Protein AF-A0A418KK36-F1 (afdb_monomer_lite)

Structure (mmCIF, N/CA/C/O backbone):
data_AF-A0A418KK36-F1
#
_entry.id   AF-A0A418KK36-F1
#
loop_
_atom_site.group_PDB
_atom_site.id
_atom_site.type_symbol
_atom_site.label_atom_id
_atom_site.label_alt_id
_atom_site.label_comp_id
_atom_site.label_asym_id
_atom_site.label_entity_id
_atom_site.label_seq_id
_atom_site.pdbx_PDB_ins_code
_atom_site.Cartn_x
_atom_site.Cartn_y
_atom_site.Cartn_z
_atom_site.occupancy
_atom_site.B_iso_or_equiv
_atom_site.auth_seq_id
_atom_site.auth_comp_id
_atom_site.auth_asym_id
_atom_site.auth_atom_id
_atom_site.pdbx_PDB_model_num
ATOM 1 N N . MET A 1 1 ? 33.581 41.201 5.704 1.00 43.22 1 MET A N 1
ATOM 2 C CA . MET A 1 1 ? 32.517 40.592 6.526 1.00 43.22 1 MET A CA 1
ATOM 3 C C . MET A 1 1 ? 31.324 40.322 5.628 1.00 43.22 1 MET A C 1
ATOM 5 O O . MET A 1 1 ? 30.556 41.235 5.378 1.00 43.22 1 MET A O 1
ATOM 9 N N . VAL A 1 2 ? 31.200 39.110 5.097 1.00 48.41 2 VAL A N 1
ATOM 10 C CA . VAL A 1 2 ? 29.905 38.571 4.666 1.00 48.41 2 VAL A CA 1
ATOM 11 C C . VAL A 1 2 ? 29.887 37.166 5.235 1.00 48.41 2 VAL A C 1
ATOM 13 O O . VAL A 1 2 ? 30.673 36.314 4.830 1.00 48.41 2 VAL A O 1
ATOM 16 N N . SER A 1 3 ? 29.108 37.003 6.295 1.00 43.44 3 SER A N 1
ATOM 17 C CA . SER A 1 3 ? 28.914 35.737 6.981 1.00 43.44 3 SER A CA 1
ATOM 18 C C . SER A 1 3 ? 28.126 34.811 6.059 1.00 43.44 3 SER A C 1
ATOM 20 O O . SER A 1 3 ? 26.984 35.113 5.727 1.00 43.44 3 SER A O 1
ATOM 22 N N . SER A 1 4 ? 28.733 33.707 5.629 1.00 47.94 4 SER A N 1
ATOM 23 C CA . SER A 1 4 ? 28.013 32.613 4.979 1.00 47.94 4 SER A CA 1
ATOM 24 C C . SER A 1 4 ? 27.361 31.763 6.067 1.00 47.94 4 SER A C 1
ATOM 26 O O . SER A 1 4 ? 28.057 31.083 6.821 1.00 47.94 4 SER A O 1
ATOM 28 N N . GLU A 1 5 ? 26.037 31.836 6.185 1.00 54.62 5 GLU A N 1
ATOM 29 C CA . GLU A 1 5 ? 25.266 30.905 7.011 1.00 54.62 5 GLU A CA 1
ATOM 30 C C . GLU A 1 5 ? 25.265 29.505 6.368 1.00 54.62 5 GLU A C 1
ATOM 32 O O . GLU A 1 5 ? 25.268 29.393 5.138 1.00 54.62 5 GLU A O 1
ATOM 37 N N . PRO A 1 6 ? 25.305 28.423 7.166 1.00 48.69 6 PRO A N 1
ATOM 38 C CA . PRO A 1 6 ? 25.431 27.074 6.636 1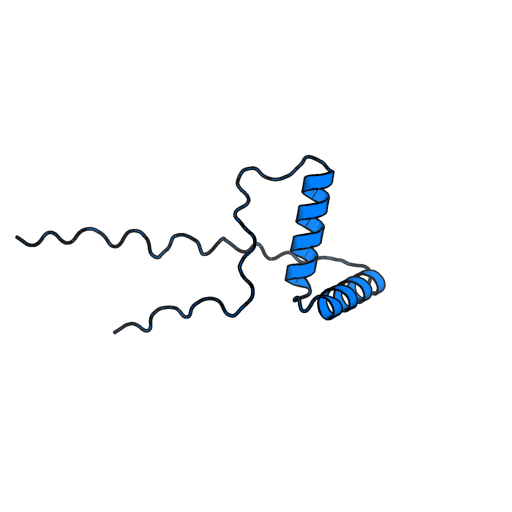.00 48.69 6 PRO A CA 1
ATOM 39 C C . PRO A 1 6 ? 24.147 26.614 5.931 1.00 48.69 6 PRO A C 1
ATOM 41 O O . PRO A 1 6 ? 23.040 26.740 6.452 1.00 48.69 6 PRO A O 1
ATOM 44 N N . ASP A 1 7 ? 24.347 26.026 4.751 1.00 51.31 7 ASP A N 1
ATOM 45 C CA . ASP A 1 7 ? 23.387 25.379 3.848 1.00 51.31 7 ASP A CA 1
ATOM 46 C C . ASP A 1 7 ? 22.770 24.125 4.504 1.00 51.31 7 ASP A C 1
ATOM 48 O O . ASP A 1 7 ? 23.078 22.977 4.185 1.00 51.31 7 ASP A O 1
ATOM 52 N N . GLY A 1 8 ? 21.963 24.356 5.534 1.00 51.91 8 GLY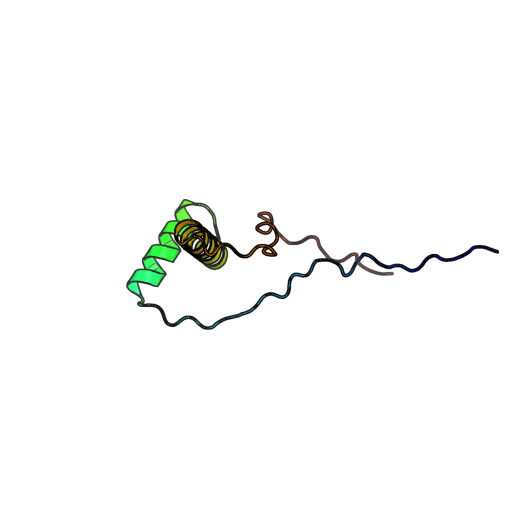 A N 1
ATOM 53 C CA . GLY A 1 8 ? 21.490 23.343 6.465 1.00 51.91 8 GLY A CA 1
ATOM 54 C C . GLY A 1 8 ? 20.032 22.941 6.283 1.00 51.91 8 GLY A C 1
ATOM 55 O O . GLY A 1 8 ? 19.371 22.770 7.294 1.00 51.91 8 GLY A O 1
ATOM 56 N N . ASP A 1 9 ? 19.491 22.807 5.064 1.00 47.75 9 ASP A N 1
ATOM 57 C CA . ASP A 1 9 ? 18.130 22.238 4.908 1.00 47.75 9 ASP A CA 1
ATOM 58 C C . ASP A 1 9 ? 17.781 21.682 3.511 1.00 47.75 9 ASP A C 1
ATOM 60 O O . ASP A 1 9 ? 16.646 21.773 3.051 1.00 47.75 9 ASP A O 1
ATOM 64 N N . ARG A 1 10 ? 18.731 21.101 2.766 1.00 48.38 10 ARG A N 1
ATOM 65 C CA . ARG A 1 10 ? 18.398 20.416 1.488 1.00 48.38 10 ARG A CA 1
ATOM 66 C C . ARG A 1 10 ? 18.356 18.893 1.588 1.00 48.38 10 ARG A C 1
ATOM 68 O O . ARG A 1 10 ? 17.806 18.224 0.714 1.00 48.38 10 ARG A O 1
ATOM 75 N N . SER A 1 11 ? 18.856 18.355 2.697 1.00 46.28 11 SER A N 1
ATOM 76 C CA . SER A 1 11 ? 18.881 16.919 3.001 1.00 46.28 11 SER A CA 1
ATOM 77 C C . SER A 1 11 ? 17.678 16.461 3.830 1.00 46.28 11 SER A C 1
ATOM 79 O O . SER A 1 11 ? 17.442 15.257 3.970 1.00 46.28 11 SER A O 1
ATOM 81 N N . ALA A 1 12 ? 16.876 17.393 4.355 1.00 48.84 12 ALA A N 1
ATOM 82 C CA . ALA A 1 12 ? 15.641 17.047 5.030 1.00 48.84 12 ALA A CA 1
ATOM 83 C C . ALA A 1 12 ? 14.638 16.468 4.016 1.00 48.84 12 ALA A C 1
ATOM 85 O O . ALA A 1 12 ? 14.076 17.169 3.177 1.00 48.84 12 ALA A O 1
ATOM 86 N N . ARG A 1 13 ? 14.336 15.174 4.193 1.00 52.72 13 ARG A N 1
ATOM 87 C CA . ARG A 1 13 ? 13.162 14.428 3.686 1.00 52.72 13 ARG A CA 1
ATOM 88 C C . ARG A 1 13 ? 13.328 13.547 2.447 1.00 52.72 13 ARG A C 1
ATOM 90 O O . ARG A 1 13 ? 12.308 13.156 1.869 1.00 52.72 13 ARG A O 1
ATOM 97 N N . ARG A 1 14 ? 14.519 13.034 2.119 1.00 56.91 14 ARG A N 1
ATOM 98 C CA . ARG A 1 14 ? 14.523 11.669 1.552 1.00 56.91 14 ARG A CA 1
ATOM 99 C C . ARG A 1 14 ? 14.187 10.726 2.703 1.00 56.91 14 ARG A C 1
ATOM 101 O O . ARG A 1 14 ? 15.081 10.246 3.382 1.00 56.91 14 ARG A O 1
ATOM 108 N N . ARG A 1 15 ? 12.891 10.513 2.965 1.00 64.81 15 ARG A N 1
ATOM 109 C CA . ARG A 1 15 ? 12.480 9.464 3.904 1.00 64.81 15 ARG A CA 1
ATOM 110 C C . ARG A 1 15 ? 13.150 8.179 3.472 1.00 64.81 15 ARG A C 1
ATOM 112 O O . ARG A 1 15 ? 13.038 7.802 2.302 1.00 64.81 15 ARG A O 1
ATOM 119 N N . GLU A 1 16 ? 13.864 7.561 4.395 1.00 74.12 16 GLU A N 1
ATOM 120 C CA . GLU A 1 16 ? 14.473 6.266 4.162 1.00 74.12 16 GLU A CA 1
ATOM 121 C C . GLU A 1 16 ? 13.371 5.304 3.718 1.00 74.12 16 GLU A C 1
ATOM 123 O O . GLU A 1 16 ? 12.358 5.112 4.391 1.00 74.12 16 GLU A O 1
ATOM 128 N N . ARG A 1 17 ? 13.510 4.795 2.492 1.00 73.56 17 ARG A 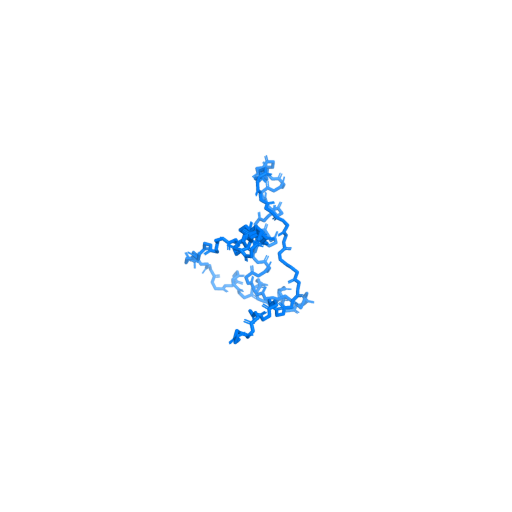N 1
ATOM 129 C CA . ARG A 1 17 ? 12.556 3.851 1.916 1.00 73.56 17 ARG A CA 1
ATOM 130 C C . ARG A 1 17 ? 13.031 2.465 2.291 1.00 73.56 17 ARG A C 1
ATOM 132 O O . ARG A 1 17 ? 14.046 2.011 1.770 1.00 73.56 17 ARG A O 1
ATOM 139 N N . HIS A 1 18 ? 12.294 1.809 3.172 1.00 79.31 18 HIS A N 1
ATOM 140 C CA . HIS A 1 18 ? 12.590 0.443 3.562 1.00 79.31 18 HIS A CA 1
ATOM 141 C C . HIS A 1 18 ? 12.016 -0.529 2.520 1.00 79.31 18 HIS A C 1
ATOM 143 O O . HIS A 1 18 ? 10.800 -0.692 2.416 1.00 79.31 18 HIS A O 1
ATOM 149 N N . ALA A 1 19 ? 12.882 -1.142 1.711 1.00 86.62 19 ALA A N 1
ATOM 150 C CA . ALA A 1 19 ? 12.475 -2.157 0.742 1.00 86.62 19 ALA A CA 1
ATOM 151 C C . ALA A 1 19 ? 12.327 -3.516 1.440 1.00 86.62 19 ALA A C 1
ATOM 153 O O . ALA A 1 19 ? 13.242 -3.966 2.125 1.00 86.62 19 ALA A O 1
ATOM 154 N N . VAL A 1 20 ? 11.180 -4.172 1.260 1.00 87.69 20 VAL A N 1
ATOM 155 C CA . VAL A 1 20 ? 10.881 -5.487 1.847 1.00 87.69 20 VAL A CA 1
ATOM 156 C C . VAL A 1 20 ? 10.447 -6.441 0.743 1.00 87.69 20 VAL A C 1
ATOM 158 O O . VAL A 1 20 ? 9.643 -6.072 -0.112 1.00 87.69 20 VAL A O 1
ATOM 161 N N . LEU A 1 21 ? 10.953 -7.676 0.771 1.00 92.88 21 LEU A N 1
ATOM 162 C CA . LEU A 1 21 ? 10.455 -8.755 -0.080 1.00 92.88 21 LEU A CA 1
ATOM 163 C C . LEU A 1 21 ? 9.217 -9.380 0.570 1.00 92.88 21 LEU A C 1
ATOM 165 O O . LEU A 1 21 ? 9.305 -9.951 1.656 1.00 92.88 21 LEU A O 1
ATOM 169 N N . LEU A 1 22 ? 8.068 -9.275 -0.096 1.00 91.31 22 LEU A N 1
ATOM 170 C CA . LEU A 1 22 ? 6.814 -9.871 0.362 1.00 91.31 22 LEU A CA 1
ATOM 171 C C . LEU A 1 22 ? 6.580 -11.206 -0.347 1.00 91.31 22 LEU A C 1
ATOM 173 O O . LEU A 1 22 ? 6.646 -11.287 -1.571 1.00 91.31 22 LEU A O 1
ATOM 177 N N . ARG A 1 23 ? 6.262 -12.248 0.424 1.00 95.31 23 ARG A N 1
ATOM 178 C CA . ARG A 1 23 ? 5.706 -13.492 -0.116 1.00 95.31 23 ARG A CA 1
ATOM 179 C C . ARG A 1 23 ? 4.191 -13.367 -0.094 1.00 95.31 23 ARG A C 1
ATOM 181 O O . ARG A 1 23 ? 3.597 -13.358 0.980 1.00 95.31 23 ARG A O 1
ATOM 188 N N . LEU A 1 24 ? 3.591 -13.227 -1.268 1.00 94.06 24 LEU A N 1
ATOM 189 C CA . LEU A 1 24 ? 2.148 -13.096 -1.434 1.00 94.06 24 LEU A CA 1
ATOM 190 C C . LEU A 1 24 ? 1.624 -14.267 -2.253 1.00 94.06 24 LEU A C 1
ATOM 192 O O . LEU A 1 24 ? 2.305 -14.754 -3.156 1.00 94.06 24 LEU A O 1
ATOM 196 N N . ASP A 1 25 ? 0.400 -14.683 -1.948 1.00 97.62 25 ASP A N 1
ATOM 197 C CA . ASP A 1 25 ? -0.348 -15.549 -2.847 1.00 97.62 25 ASP A CA 1
ATOM 198 C C . ASP A 1 25 ? -0.536 -14.841 -4.211 1.00 97.62 25 ASP A C 1
ATOM 200 O O . ASP A 1 25 ? -0.858 -13.642 -4.232 1.00 97.62 25 ASP A O 1
ATOM 204 N N . PRO A 1 26 ? -0.338 -15.532 -5.352 1.00 97.38 26 PRO A N 1
ATOM 205 C CA . PRO A 1 26 ? -0.462 -14.915 -6.670 1.00 97.38 26 PRO A CA 1
ATOM 206 C C . PRO A 1 26 ? -1.833 -14.277 -6.928 1.00 97.38 26 PRO A C 1
ATOM 208 O O . PRO A 1 26 ? -1.900 -13.193 -7.506 1.00 97.38 26 PRO A O 1
ATOM 211 N N . ALA A 1 27 ? -2.929 -14.884 -6.466 1.00 98.06 27 ALA A N 1
ATOM 212 C CA . ALA A 1 27 ? -4.269 -14.337 -6.667 1.00 98.06 27 ALA A CA 1
ATOM 213 C C . ALA A 1 27 ? -4.475 -13.035 -5.878 1.00 98.06 27 ALA A C 1
ATOM 215 O O . ALA A 1 27 ? -5.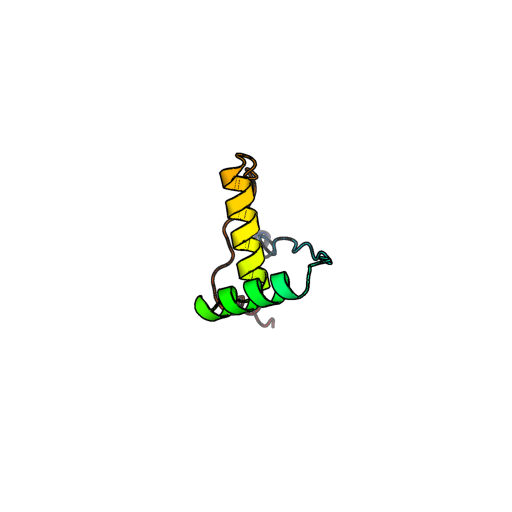127 -12.107 -6.367 1.00 98.06 27 ALA A O 1
ATOM 216 N N . VAL A 1 28 ? -3.868 -12.928 -4.691 1.00 97.44 28 VAL A N 1
ATOM 217 C CA . VAL A 1 28 ? -3.873 -11.695 -3.888 1.00 97.44 28 VAL A CA 1
ATOM 218 C C . VAL A 1 28 ? -3.074 -10.594 -4.580 1.00 97.44 28 VAL A C 1
ATOM 220 O O . VAL A 1 28 ? -3.542 -9.457 -4.667 1.00 97.44 28 VAL A O 1
ATOM 223 N N . HIS A 1 29 ? -1.895 -10.921 -5.116 1.00 97.19 29 HIS A N 1
ATOM 224 C CA . HIS A 1 29 ? -1.094 -9.966 -5.884 1.00 97.19 29 HIS A CA 1
ATOM 225 C C . HIS A 1 29 ? -1.862 -9.431 -7.104 1.00 97.19 29 HIS A C 1
ATOM 227 O O . HIS A 1 29 ? -1.876 -8.223 -7.361 1.00 97.19 29 HIS A O 1
ATOM 233 N N . GLU A 1 30 ? -2.558 -10.308 -7.824 1.00 98.00 30 GLU A N 1
ATOM 234 C CA . GLU A 1 30 ? -3.386 -9.926 -8.967 1.00 98.00 30 GLU A CA 1
ATOM 235 C C . GLU A 1 30 ? -4.565 -9.030 -8.568 1.00 98.00 30 GLU A C 1
ATOM 237 O O . GLU A 1 30 ? -4.846 -8.033 -9.238 1.00 98.00 30 GLU A O 1
ATOM 242 N N . ALA A 1 31 ? -5.236 -9.329 -7.453 1.00 98.19 31 ALA A N 1
ATOM 243 C CA . ALA A 1 31 ? -6.311 -8.486 -6.936 1.00 98.19 31 ALA A CA 1
ATOM 244 C C . ALA A 1 31 ? -5.810 -7.080 -6.560 1.00 98.19 31 ALA A C 1
ATOM 246 O O . ALA A 1 31 ? -6.425 -6.087 -6.953 1.00 98.19 31 ALA A O 1
ATOM 247 N N . LEU A 1 32 ? -4.665 -6.985 -5.873 1.00 97.56 32 LEU A N 1
ATOM 248 C CA . LEU A 1 32 ? -4.025 -5.706 -5.542 1.00 97.56 32 LEU A CA 1
ATOM 249 C C . LEU A 1 32 ? -3.616 -4.931 -6.797 1.00 97.56 32 LEU A C 1
ATOM 251 O O . LEU A 1 32 ? -3.787 -3.714 -6.853 1.00 97.56 32 LEU A O 1
ATOM 255 N N . THR A 1 33 ? -3.105 -5.630 -7.812 1.00 97.44 33 THR A N 1
ATOM 256 C CA . THR A 1 33 ? -2.696 -5.017 -9.079 1.00 97.44 33 THR A CA 1
ATOM 257 C C . THR A 1 33 ? -3.887 -4.434 -9.831 1.00 97.44 33 THR A C 1
ATOM 259 O O . THR A 1 33 ? -3.801 -3.308 -10.320 1.00 97.44 33 THR A O 1
ATOM 262 N N . ARG A 1 34 ? -5.009 -5.161 -9.902 1.00 98.19 34 ARG A N 1
ATOM 263 C CA . ARG A 1 34 ? -6.251 -4.653 -10.506 1.00 98.19 34 ARG A CA 1
ATOM 264 C C . ARG A 1 34 ? -6.781 -3.434 -9.757 1.00 98.19 34 ARG A C 1
ATOM 266 O O . ARG A 1 34 ? -6.956 -2.392 -10.373 1.00 98.19 34 ARG A O 1
ATOM 273 N N . TRP A 1 35 ? -6.892 -3.518 -8.433 1.00 97.94 35 TRP A N 1
ATOM 274 C CA . TRP A 1 35 ? -7.367 -2.395 -7.623 1.00 97.94 35 TRP A CA 1
ATOM 275 C C . TRP A 1 35 ? -6.484 -1.145 -7.772 1.00 97.94 35 TRP A C 1
ATOM 277 O O . TRP A 1 35 ? -6.987 -0.036 -7.936 1.00 97.94 35 TRP A O 1
ATOM 287 N N . ALA A 1 36 ?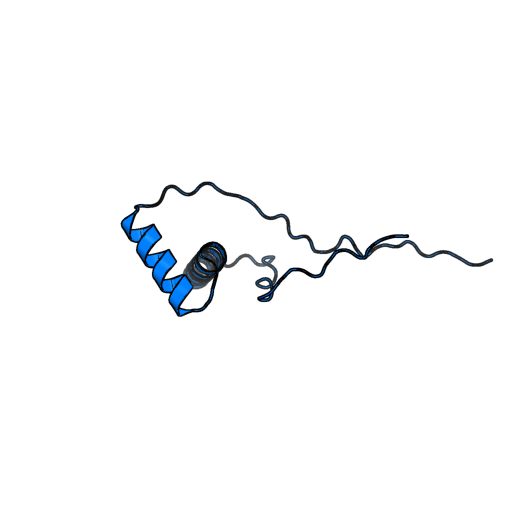 -5.158 -1.313 -7.798 1.00 97.12 36 ALA A N 1
ATOM 288 C CA . ALA A 1 36 ? -4.237 -0.203 -8.031 1.00 97.12 36 ALA A CA 1
ATOM 289 C C . ALA A 1 36 ? -4.452 0.456 -9.407 1.00 97.12 36 ALA A C 1
ATOM 291 O O . ALA A 1 36 ? -4.390 1.684 -9.513 1.00 97.12 36 ALA A O 1
ATOM 292 N N . ARG A 1 37 ? -4.724 -0.340 -10.454 1.00 96.56 37 ARG A N 1
ATOM 293 C CA . ARG A 1 37 ? -5.019 0.165 -11.805 1.00 96.56 37 ARG A CA 1
ATOM 294 C C . ARG A 1 37 ? -6.304 0.983 -11.830 1.00 96.56 37 ARG A C 1
ATOM 296 O O . ARG A 1 37 ? -6.279 2.085 -12.371 1.00 96.56 37 ARG A O 1
ATOM 303 N N . ASP A 1 38 ? -7.362 0.487 -11.196 1.00 97.88 38 ASP A N 1
ATOM 304 C CA . ASP A 1 38 ? -8.666 1.161 -11.143 1.00 97.88 38 ASP A CA 1
ATOM 305 C C . ASP A 1 38 ? -8.573 2.550 -10.481 1.00 97.88 38 ASP A C 1
ATOM 307 O O . ASP A 1 38 ? -9.298 3.476 -10.836 1.00 97.88 38 ASP A O 1
ATOM 311 N N . GLU A 1 39 ? -7.628 2.731 -9.554 1.00 95.50 39 GLU A N 1
ATOM 312 C CA . GLU A 1 39 ? -7.430 3.984 -8.813 1.00 95.50 39 GLU A CA 1
ATOM 313 C C . GLU A 1 39 ? -6.268 4.855 -9.338 1.00 95.50 39 GLU A C 1
ATOM 315 O O . GLU A 1 39 ? -5.889 5.870 -8.721 1.00 95.50 39 GLU A O 1
ATOM 320 N N . PHE A 1 40 ? -5.692 4.465 -10.482 1.00 94.62 40 PHE A N 1
ATOM 321 C CA . PHE A 1 40 ? -4.532 5.097 -11.115 1.00 94.62 40 PHE A CA 1
ATOM 322 C C . PHE A 1 40 ? -3.345 5.251 -10.146 1.00 94.62 40 PHE A C 1
ATOM 324 O O . PHE A 1 40 ? -2.751 6.329 -10.013 1.00 94.62 40 PHE A O 1
ATOM 331 N N . ARG A 1 41 ? -3.021 4.177 -9.418 1.00 89.00 41 ARG A N 1
ATOM 332 C CA . ARG A 1 41 ? -1.908 4.082 -8.462 1.00 89.00 41 ARG A CA 1
ATOM 333 C C . ARG A 1 41 ? -0.907 3.013 -8.898 1.00 89.00 41 ARG A C 1
ATOM 335 O O . ARG A 1 41 ? -1.231 2.079 -9.624 1.00 89.00 41 ARG A O 1
ATOM 342 N N . SER A 1 42 ? 0.331 3.129 -8.417 1.00 93.69 42 SER A N 1
ATOM 343 C CA . SER A 1 42 ? 1.250 1.991 -8.464 1.00 93.69 42 SER A CA 1
ATOM 344 C C . SER A 1 42 ? 0.845 0.950 -7.421 1.00 93.69 42 SER A C 1
ATOM 346 O O . SER A 1 42 ? 0.278 1.292 -6.382 1.00 93.69 42 SER A O 1
ATOM 348 N N . VAL A 1 43 ? 1.200 -0.312 -7.662 1.00 94.94 43 VAL A N 1
ATOM 349 C CA . VAL A 1 43 ? 0.929 -1.405 -6.715 1.00 94.94 43 VAL A CA 1
ATOM 350 C C . VAL A 1 43 ? 1.551 -1.114 -5.345 1.00 94.94 43 VAL A C 1
ATOM 352 O O . VAL A 1 43 ? 0.882 -1.257 -4.329 1.00 94.94 43 VAL A O 1
ATOM 355 N N . ASN A 1 44 ? 2.777 -0.583 -5.298 1.00 93.56 44 ASN A N 1
ATOM 356 C CA . ASN A 1 44 ? 3.423 -0.211 -4.033 1.00 93.56 44 ASN A CA 1
ATOM 357 C C . ASN A 1 44 ? 2.675 0.903 -3.288 1.00 93.56 44 ASN A C 1
ATOM 359 O O . ASN A 1 44 ? 2.555 0.848 -2.067 1.00 93.56 44 ASN A O 1
ATOM 363 N N . ALA A 1 45 ? 2.150 1.904 -4.004 1.00 92.12 45 ALA A N 1
ATOM 364 C CA . ALA A 1 45 ? 1.342 2.952 -3.384 1.00 92.12 45 ALA A CA 1
ATOM 365 C C . ALA A 1 45 ? 0.009 2.399 -2.853 1.00 92.12 45 ALA A C 1
ATOM 367 O O . ALA A 1 45 ? -0.464 2.852 -1.811 1.00 92.12 45 ALA A O 1
ATOM 368 N N . GLN A 1 46 ? -0.573 1.411 -3.539 1.00 95.44 46 GLN A N 1
ATOM 369 C CA . GLN A 1 46 ? -1.769 0.718 -3.067 1.00 95.44 46 GLN A CA 1
ATOM 370 C C . GLN A 1 46 ? -1.489 -0.088 -1.796 1.00 95.44 46 GLN A C 1
ATOM 372 O O . GLN A 1 46 ? -2.228 0.032 -0.823 1.00 95.44 46 GLN A O 1
ATOM 377 N N . VAL A 1 47 ? -0.398 -0.859 -1.776 1.00 94.75 47 VAL A N 1
ATOM 378 C CA . VAL A 1 47 ? 0.027 -1.641 -0.605 1.00 94.75 47 VAL A CA 1
ATOM 379 C C . VAL A 1 47 ? 0.250 -0.731 0.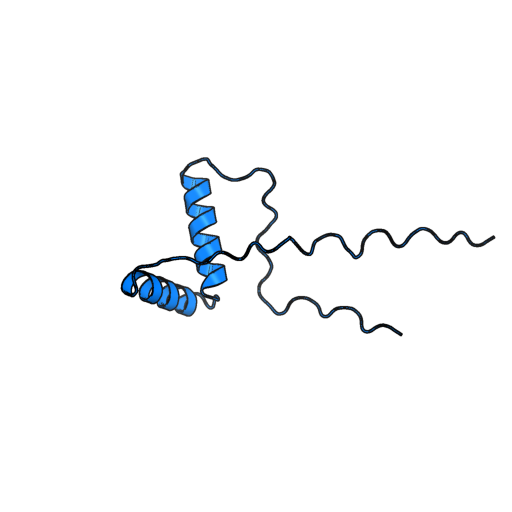603 1.00 94.75 47 VAL A C 1
ATOM 381 O O . VAL A 1 47 ? -0.281 -1.003 1.675 1.00 94.75 47 VAL A O 1
ATOM 384 N N . GLU A 1 48 ? 0.953 0.388 0.429 1.00 92.88 48 GLU A N 1
ATOM 385 C CA . GLU A 1 48 ? 1.164 1.373 1.497 1.00 92.88 48 GLU A CA 1
ATOM 386 C C . GLU A 1 48 ? -0.161 1.910 2.064 1.00 92.88 48 GLU A C 1
ATOM 388 O O . GLU A 1 48 ? -0.320 2.030 3.280 1.00 92.88 48 GLU A O 1
ATOM 393 N N . LEU A 1 49 ? -1.134 2.215 1.197 1.00 93.06 49 LEU A N 1
ATOM 394 C CA . LEU A 1 49 ? -2.448 2.701 1.619 1.00 93.06 49 LEU A CA 1
ATOM 395 C C . LEU A 1 49 ? -3.192 1.647 2.449 1.00 93.06 49 LEU A C 1
ATOM 397 O O . LEU A 1 49 ? -3.718 1.963 3.516 1.00 93.06 49 LEU A O 1
ATOM 401 N N . VAL A 1 50 ? -3.204 0.397 1.979 1.00 95.31 50 VAL A N 1
ATOM 402 C CA . VAL A 1 50 ? -3.826 -0.733 2.685 1.00 95.31 50 VAL A CA 1
ATOM 403 C C . VAL A 1 50 ? -3.188 -0.934 4.056 1.00 95.31 50 VAL A C 1
ATOM 405 O O . VAL A 1 50 ? -3.906 -1.038 5.049 1.00 95.31 50 VAL A O 1
ATOM 408 N N . LEU A 1 51 ? -1.854 -0.926 4.136 1.00 93.88 51 LEU A N 1
ATOM 409 C CA . LEU A 1 51 ? -1.128 -1.104 5.393 1.00 93.88 51 LEU A CA 1
ATOM 410 C C . LEU A 1 51 ? -1.424 0.022 6.387 1.00 93.88 51 LEU A C 1
ATOM 412 O O . LEU A 1 51 ? -1.725 -0.253 7.547 1.00 93.88 51 LEU A O 1
ATOM 416 N N . ARG A 1 52 ? -1.409 1.285 5.946 1.00 93.44 52 ARG A N 1
ATOM 417 C CA . ARG A 1 52 ? -1.750 2.426 6.813 1.00 93.44 52 ARG A CA 1
ATOM 418 C C . ARG A 1 52 ? -3.179 2.345 7.330 1.00 93.44 52 ARG A C 1
ATOM 420 O O . ARG A 1 52 ? -3.401 2.542 8.521 1.00 93.44 52 ARG A O 1
ATOM 427 N N . ASN A 1 53 ? -4.129 2.016 6.458 1.00 94.69 53 ASN A N 1
ATOM 428 C CA . ASN A 1 53 ? -5.527 1.861 6.844 1.00 94.69 53 ASN A CA 1
ATOM 429 C C . ASN A 1 53 ? -5.707 0.718 7.851 1.00 94.69 53 ASN A C 1
ATOM 431 O O . ASN A 1 53 ? -6.412 0.892 8.841 1.00 94.69 53 ASN A O 1
ATOM 435 N N . ALA A 1 54 ? -5.028 -0.415 7.649 1.00 96.44 54 ALA A N 1
ATOM 436 C CA . ALA A 1 54 ? -5.062 -1.544 8.575 1.00 96.44 54 ALA A CA 1
ATOM 437 C C . ALA A 1 54 ? -4.448 -1.195 9.942 1.00 96.44 54 ALA A C 1
ATOM 439 O O . ALA A 1 54 ? -5.038 -1.504 10.976 1.00 96.44 54 ALA A O 1
ATOM 440 N N . LEU A 1 55 ? -3.303 -0.501 9.968 1.00 96.25 55 LEU A N 1
ATOM 441 C CA . LEU A 1 55 ? -2.677 -0.032 11.210 1.00 96.25 55 LEU A CA 1
ATOM 442 C C . LEU A 1 55 ? -3.579 0.950 11.958 1.00 96.25 55 LEU A C 1
ATOM 444 O O . LEU A 1 55 ? -3.749 0.820 13.168 1.00 96.25 55 LEU A O 1
ATOM 448 N N . ARG A 1 56 ? -4.194 1.896 11.243 1.00 94.38 56 ARG A N 1
ATOM 449 C CA . ARG A 1 56 ? -5.142 2.854 11.816 1.00 94.38 56 ARG A CA 1
ATOM 450 C C . ARG A 1 56 ? -6.372 2.161 12.393 1.00 94.38 56 ARG A C 1
ATOM 452 O O . ARG A 1 56 ? -6.731 2.431 13.534 1.00 94.38 56 ARG A O 1
ATOM 459 N N . ALA A 1 57 ? -6.979 1.241 11.644 1.00 96.06 57 ALA A N 1
ATOM 460 C CA . ALA A 1 57 ? -8.122 0.457 12.109 1.00 96.06 57 ALA A CA 1
ATOM 461 C C . ALA A 1 57 ? -7.777 -0.398 13.340 1.00 96.06 57 ALA A C 1
ATOM 463 O O . ALA A 1 57 ? -8.610 -0.573 14.223 1.00 96.06 57 ALA A O 1
ATOM 464 N N . ALA A 1 58 ? -6.536 -0.880 13.434 1.00 97.44 58 ALA A N 1
ATOM 465 C CA . ALA A 1 58 ? -6.034 -1.611 14.594 1.00 97.44 58 ALA A CA 1
ATOM 466 C C . ALA A 1 58 ? -5.606 -0.711 15.773 1.00 97.44 58 ALA A C 1
ATOM 468 O O . ALA A 1 58 ? -5.143 -1.236 16.785 1.00 97.44 58 ALA A O 1
ATOM 469 N N . GLY A 1 59 ? -5.688 0.621 15.653 1.00 95.44 59 GLY A N 1
ATOM 470 C CA . GLY A 1 59 ? -5.217 1.560 16.681 1.00 95.44 59 GLY A CA 1
ATOM 471 C C . GLY A 1 59 ? -3.691 1.585 16.858 1.00 95.44 59 GLY A C 1
ATOM 472 O O . GLY A 1 59 ? -3.196 1.968 17.913 1.00 95.44 59 GLY A O 1
ATOM 473 N N . ARG A 1 60 ? -2.934 1.156 15.840 1.00 95.12 60 ARG A N 1
ATOM 474 C CA . ARG A 1 60 ? -1.463 1.038 15.835 1.00 95.12 60 ARG A CA 1
ATOM 475 C C . ARG A 1 60 ? -0.794 2.019 14.870 1.00 95.12 60 ARG A C 1
ATOM 477 O O . ARG A 1 60 ? 0.285 1.744 14.350 1.00 95.12 60 ARG A O 1
ATOM 484 N N . GLU A 1 61 ? -1.452 3.135 14.575 1.00 90.38 61 GLU A N 1
ATOM 485 C CA . GLU A 1 61 ? -0.901 4.162 13.690 1.00 90.38 61 GLU A CA 1
ATOM 486 C C . GLU A 1 61 ? 0.396 4.745 14.299 1.00 90.38 61 GLU A C 1
ATOM 488 O O . GLU A 1 61 ? 0.382 5.170 15.459 1.00 90.38 61 GLU A O 1
ATOM 493 N N . PRO A 1 62 ? 1.530 4.758 13.569 1.00 86.25 62 PRO A N 1
ATOM 494 C CA . PRO A 1 62 ? 2.773 5.308 14.099 1.00 86.25 62 PRO A CA 1
ATOM 495 C C . PRO A 1 62 ? 2.665 6.828 14.256 1.00 86.25 62 PRO A C 1
ATOM 497 O O . PRO A 1 62 ? 2.259 7.518 13.321 1.00 86.25 62 PRO A O 1
ATOM 500 N N . LYS A 1 63 ? 3.087 7.360 15.409 1.00 79.94 63 LYS A N 1
ATOM 501 C CA . LYS A 1 63 ? 3.025 8.805 15.706 1.00 79.94 63 LYS A CA 1
ATOM 502 C C . LYS A 1 63 ? 3.941 9.647 14.809 1.00 79.94 63 LYS A C 1
ATOM 504 O O . LYS A 1 63 ? 3.602 10.782 14.493 1.00 79.94 63 LYS A O 1
ATOM 509 N N . ASP A 1 64 ? 5.042 9.060 14.343 1.00 80.81 64 ASP A N 1
ATOM 510 C CA . ASP A 1 64 ? 6.075 9.746 13.552 1.00 80.81 64 ASP A CA 1
ATOM 511 C C . ASP A 1 64 ? 5.986 9.440 12.045 1.00 80.81 64 ASP A C 1
ATOM 513 O O . ASP A 1 64 ? 6.861 9.808 11.254 1.00 80.81 64 ASP A O 1
ATOM 517 N N . ALA A 1 65 ? 4.931 8.746 11.603 1.00 77.88 65 ALA A N 1
ATOM 518 C CA . ALA A 1 65 ? 4.734 8.454 10.192 1.00 77.88 65 ALA A CA 1
ATOM 519 C C . ALA A 1 65 ? 4.398 9.742 9.428 1.00 77.88 65 ALA A C 1
ATOM 521 O O . ALA A 1 65 ? 3.277 10.240 9.471 1.00 77.88 65 ALA A O 1
ATOM 522 N N . GLY A 1 66 ? 5.353 10.271 8.660 1.00 75.25 66 GLY A N 1
ATOM 523 C CA . GLY A 1 66 ? 5.079 11.463 7.859 1.00 75.25 66 GLY A CA 1
ATOM 524 C C . GLY A 1 66 ? 3.993 11.243 6.776 1.00 75.25 66 GLY A C 1
ATOM 525 O O . GLY A 1 66 ? 3.665 10.099 6.430 1.00 75.25 66 GLY A O 1
ATOM 526 N N . PRO A 1 67 ? 3.492 12.323 6.138 1.00 73.88 67 PRO A N 1
ATOM 527 C CA . PRO A 1 67 ? 2.441 12.262 5.113 1.00 73.88 67 PRO A CA 1
ATOM 528 C C . PRO A 1 67 ? 2.782 11.359 3.921 1.00 73.88 67 PRO A C 1
ATOM 530 O O . PRO A 1 67 ? 3.954 11.240 3.556 1.00 73.88 67 PRO A O 1
ATOM 533 N N . LEU A 1 68 ? 1.769 10.764 3.282 1.00 69.69 68 LEU A N 1
ATOM 534 C CA . LEU A 1 68 ? 1.944 10.021 2.030 1.00 69.69 68 LEU A CA 1
ATOM 535 C C . LEU A 1 68 ? 2.605 10.920 0.962 1.00 69.69 68 LEU A C 1
ATOM 537 O O . LEU A 1 68 ? 2.206 12.080 0.815 1.00 69.69 68 LEU A O 1
ATOM 541 N N . PRO A 1 69 ? 3.621 10.428 0.228 1.00 67.25 69 PRO A N 1
ATOM 542 C CA . PRO A 1 69 ? 4.250 11.204 -0.834 1.00 67.25 69 PRO A CA 1
ATOM 543 C C . PRO A 1 69 ? 3.222 11.575 -1.912 1.00 67.25 69 PRO A C 1
ATOM 545 O O . PRO A 1 69 ? 2.346 10.781 -2.260 1.00 67.25 69 PRO A O 1
ATOM 548 N N . ARG A 1 70 ? 3.318 12.807 -2.427 1.00 65.69 70 ARG A N 1
ATOM 549 C CA . ARG A 1 70 ? 2.406 13.314 -3.463 1.00 65.69 70 ARG A CA 1
ATOM 550 C C . ARG A 1 70 ? 2.553 12.498 -4.752 1.00 65.69 70 ARG A C 1
ATOM 552 O O . ARG A 1 70 ? 3.646 12.038 -5.076 1.00 65.69 70 ARG A O 1
ATOM 559 N N . ARG A 1 71 ? 1.443 12.335 -5.485 1.00 65.19 71 ARG A N 1
ATOM 560 C CA . ARG A 1 71 ? 1.437 11.706 -6.816 1.00 65.19 71 ARG A CA 1
ATOM 561 C C . ARG A 1 71 ? 2.345 12.511 -7.758 1.00 65.19 71 ARG A C 1
ATOM 563 O O . ARG A 1 71 ? 2.290 13.737 -7.747 1.00 65.19 71 ARG A O 1
ATOM 570 N N . GLY A 1 72 ? 3.134 11.822 -8.581 1.00 69.44 72 GLY A N 1
ATOM 571 C CA . GLY A 1 72 ? 3.987 12.437 -9.601 1.00 69.44 72 GLY A CA 1
ATOM 572 C C . GLY A 1 72 ? 5.472 12.105 -9.461 1.00 69.44 72 GLY A C 1
ATOM 573 O O . GLY A 1 72 ? 5.903 11.435 -8.522 1.00 69.44 72 GLY A O 1
ATOM 574 N N . ARG A 1 73 ? 6.256 12.555 -10.447 1.00 60.66 73 ARG A N 1
ATOM 575 C CA . ARG A 1 73 ? 7.716 12.421 -10.446 1.00 60.66 73 ARG A CA 1
ATOM 576 C C . ARG A 1 73 ? 8.273 13.227 -9.261 1.00 60.66 73 ARG A C 1
ATOM 578 O O . ARG A 1 73 ? 7.883 14.385 -9.113 1.00 60.66 73 ARG A O 1
ATOM 585 N N . PRO A 1 74 ? 9.157 12.657 -8.421 1.00 65.62 74 PRO A N 1
ATOM 586 C CA . PRO A 1 74 ? 9.855 13.449 -7.414 1.00 65.62 74 PRO A CA 1
ATOM 587 C C . PRO A 1 74 ? 10.556 14.637 -8.093 1.00 65.62 74 PRO A C 1
ATOM 589 O O . PRO A 1 74 ? 11.015 14.480 -9.228 1.00 65.62 74 PRO A O 1
ATOM 592 N N . PRO A 1 75 ? 10.623 15.815 -7.447 1.00 66.56 75 PRO A N 1
ATOM 593 C CA . PRO A 1 75 ? 11.316 16.961 -8.022 1.00 66.56 75 PRO A CA 1
ATOM 594 C C . PRO A 1 75 ? 12.739 16.550 -8.408 1.00 66.56 75 PRO A C 1
ATOM 596 O O . PRO A 1 75 ? 13.405 15.828 -7.658 1.00 66.56 75 PRO A O 1
ATOM 599 N N . ALA A 1 76 ? 13.166 16.941 -9.612 1.00 66.88 76 ALA A N 1
ATOM 600 C CA . ALA A 1 76 ? 14.526 16.683 -10.059 1.00 66.88 76 ALA A CA 1
ATOM 601 C C . ALA A 1 76 ? 15.502 17.339 -9.066 1.00 66.88 76 ALA A C 1
ATOM 603 O O . ALA A 1 76 ? 15.216 18.445 -8.594 1.00 66.88 76 ALA A O 1
ATOM 604 N N . PRO A 1 77 ? 16.622 16.680 -8.714 1.00 69.44 77 PRO A N 1
ATOM 605 C CA . PRO A 1 77 ? 17.676 17.368 -7.981 1.00 69.44 77 PRO A CA 1
ATOM 606 C C . PRO A 1 77 ? 18.124 18.590 -8.803 1.00 69.44 77 PRO A C 1
ATOM 608 O O . PRO A 1 77 ? 18.119 18.503 -10.037 1.00 69.44 77 PRO A O 1
ATOM 611 N N . PRO A 1 78 ? 18.465 19.726 -8.168 1.00 62.38 78 PRO A N 1
ATOM 612 C CA . PRO A 1 78 ? 18.978 20.871 -8.908 1.00 62.38 78 PRO A CA 1
ATOM 613 C C . PRO A 1 78 ? 20.240 20.437 -9.662 1.00 62.38 78 PRO A C 1
ATOM 615 O O . PRO A 1 78 ? 21.144 19.848 -9.066 1.00 62.38 78 PRO A O 1
ATOM 618 N N . ALA A 1 79 ? 20.263 20.674 -10.975 1.00 56.44 79 ALA A N 1
ATOM 619 C CA . ALA A 1 79 ? 21.466 20.528 -11.780 1.00 56.44 79 ALA A CA 1
ATOM 620 C C . ALA A 1 79 ? 22.488 21.535 -11.241 1.00 56.44 79 ALA A C 1
ATOM 622 O O . ALA A 1 79 ? 22.229 22.736 -11.261 1.00 56.44 79 ALA A O 1
ATOM 623 N N . GLY A 1 80 ? 23.569 21.031 -10.653 1.00 63.53 80 GLY A N 1
ATOM 624 C CA . GLY A 1 80 ? 24.652 21.863 -10.155 1.00 63.53 80 GLY A CA 1
ATOM 625 C C . GLY A 1 80 ? 25.597 22.250 -11.285 1.00 63.53 80 GLY A C 1
ATOM 626 O O . GLY A 1 80 ? 26.107 21.364 -11.968 1.00 63.53 80 GLY A O 1
ATOM 627 N N . GLU A 1 81 ? 25.828 23.554 -11.405 1.00 37.28 81 GLU A N 1
ATOM 628 C CA . GLU A 1 81 ? 27.135 24.190 -11.615 1.00 37.28 81 GLU A CA 1
ATOM 629 C C . GLU A 1 81 ? 27.298 25.257 -10.526 1.00 37.28 81 GLU A C 1
ATOM 631 O O . GLU A 1 81 ? 26.285 25.930 -10.210 1.00 37.28 81 GLU A O 1
#

Foldseek 3Di:
DDDDDDPPPPPPDPPPDDDDDDDDDPVVLVVLCVVCVVVVHDSVLSVVVVVQVVCVVVVNHDPPDDDDDDPDDDDDDPDDD

Secondary structure (DSSP, 8-state):
--------SSSTT------------HHHHHHHHHHHHHTT--HHHHHHHHHHHHHHHTT---TT-PPPPPSSPPPPPP---

Radius of gyration: 18.48 Å; chains: 1; bounding box: 41×56×28 Å

Sequence (81 aa):
MVSSEPDGDRSARRRERHAVLLRLDPAVHEALTRWARDEFRSVNAQVELVLRNALRAAGREPKDAGPLPRRGRPPAPPAGE

InterPro domains:
  IPR010985 Ribbon-helix-helix [SSF47598] (17-63)
  IPR013321 Arc-type ribbon-helix-helix [G3DSA:1.10.1220.10] (13-60)

Organism: NCBI:txid2293569

pLDDT: mean 79.32, std 18.76, range [37.28, 98.19]